Protein AF-A0A7C7KZS1-F1 (afdb_monomer_lite)

Foldseek 3Di:
DDDDDDDDDPPPPCPDVVVVVVVVVVVVVVVVVVVVVPDDPPDQDFDDLVLQAAKKAWDDWWPDQDPQARMKGAHSVQKMWGAHPNDIWIWGWDDDRQWIWTGTPPDDIAIWGFDDGSPSFKTWTAGPVVRTITIIGGDDPCPVPVVVVVVVVVVVVVVVVVVVVVVVVVVVVVVD

Structure (mmCIF, N/CA/C/O backbone):
data_AF-A0A7C7KZS1-F1
#
_entry.id   AF-A0A7C7KZS1-F1
#
loop_
_atom_site.group_PDB
_atom_site.id
_atom_site.type_symbol
_atom_site.label_atom_id
_atom_site.label_alt_id
_atom_site.label_comp_id
_atom_site.label_asym_id
_atom_site.label_entity_id
_atom_site.label_seq_id
_atom_site.pdbx_PDB_ins_code
_atom_site.Cartn_x
_atom_site.Cartn_y
_atom_site.Cartn_z
_atom_site.occupancy
_atom_site.B_iso_or_equiv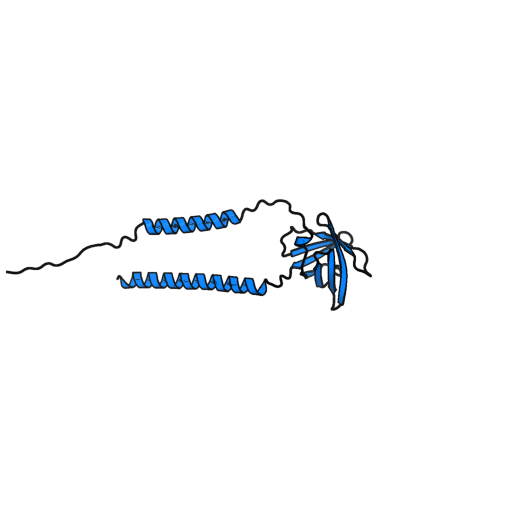
_atom_site.auth_seq_id
_atom_site.auth_comp_id
_atom_site.auth_asym_id
_atom_site.auth_atom_id
_atom_site.pdbx_PDB_model_num
ATOM 1 N N . MET A 1 1 ? 56.981 4.122 -82.047 1.00 39.06 1 MET A N 1
ATOM 2 C CA . MET A 1 1 ? 57.707 4.485 -80.812 1.00 39.06 1 MET A CA 1
ATOM 3 C C . MET A 1 1 ? 56.683 4.772 -79.728 1.00 39.06 1 MET A C 1
ATOM 5 O O . MET A 1 1 ? 55.677 5.401 -80.025 1.00 39.06 1 MET A O 1
ATOM 9 N N . ASN A 1 2 ? 56.933 4.207 -78.545 1.00 38.62 2 ASN A N 1
ATOM 10 C CA . ASN A 1 2 ? 56.192 4.321 -77.280 1.00 38.62 2 ASN A CA 1
ATOM 11 C C . ASN A 1 2 ? 55.844 5.793 -76.945 1.00 38.62 2 ASN A C 1
ATOM 13 O O . ASN A 1 2 ? 56.574 6.686 -77.353 1.00 38.62 2 ASN A O 1
ATOM 17 N N . ASP A 1 3 ? 54.744 6.119 -76.258 1.00 37.56 3 ASP A N 1
ATOM 18 C CA . ASP A 1 3 ? 54.627 5.839 -74.825 1.00 37.56 3 ASP A CA 1
ATOM 19 C C . ASP A 1 3 ? 53.198 5.869 -74.255 1.00 37.56 3 ASP A C 1
ATOM 21 O O . ASP A 1 3 ? 52.341 6.664 -74.639 1.00 37.56 3 ASP A O 1
ATOM 25 N N . LYS A 1 4 ? 52.997 5.000 -73.260 1.00 44.41 4 LYS A N 1
ATOM 26 C CA . LYS A 1 4 ? 51.837 4.904 -72.366 1.00 44.41 4 LYS A CA 1
ATOM 27 C C . LYS A 1 4 ? 51.949 5.928 -71.226 1.00 44.41 4 LYS A C 1
ATOM 29 O O . LYS A 1 4 ? 52.985 5.986 -70.575 1.00 44.41 4 LYS A O 1
ATOM 34 N N . ARG A 1 5 ? 50.840 6.582 -70.857 1.00 44.62 5 ARG A N 1
ATOM 35 C CA . ARG A 1 5 ? 50.488 6.989 -69.470 1.00 44.62 5 ARG A CA 1
ATOM 36 C C . ARG A 1 5 ? 48.956 6.933 -69.363 1.00 44.62 5 ARG A C 1
ATOM 38 O O . ARG A 1 5 ? 48.283 7.716 -70.014 1.00 44.62 5 ARG A O 1
ATOM 45 N N . VAL A 1 6 ? 48.331 5.861 -68.873 1.00 40.84 6 VAL A N 1
ATOM 46 C CA . VAL A 1 6 ? 48.157 5.416 -67.472 1.00 40.84 6 VAL A CA 1
ATOM 47 C C . VAL A 1 6 ? 47.477 6.465 -66.575 1.00 40.84 6 VAL A C 1
ATOM 49 O O . VAL A 1 6 ? 48.104 7.432 -66.165 1.00 40.84 6 VAL A O 1
ATOM 52 N N . ASN A 1 7 ? 46.190 6.192 -66.305 1.00 39.19 7 ASN A N 1
ATOM 53 C CA . ASN A 1 7 ? 45.404 6.327 -65.066 1.00 39.19 7 ASN A CA 1
ATOM 54 C C . ASN A 1 7 ? 45.695 7.472 -64.080 1.00 39.19 7 ASN A C 1
ATOM 56 O O . ASN A 1 7 ? 46.779 7.554 -63.522 1.00 39.19 7 ASN A O 1
ATOM 60 N N . ALA A 1 8 ? 44.633 8.165 -63.656 1.00 38.72 8 ALA A N 1
ATOM 61 C CA . ALA A 1 8 ? 44.014 7.904 -62.347 1.00 38.72 8 ALA A CA 1
ATOM 62 C C . ALA A 1 8 ? 42.780 8.799 -62.155 1.00 38.72 8 ALA A C 1
ATOM 64 O O . ALA A 1 8 ? 42.861 10.026 -62.126 1.00 38.72 8 ALA A O 1
ATOM 65 N N . GLY A 1 9 ? 41.614 8.168 -62.019 1.00 38.12 9 GLY A N 1
ATOM 66 C CA . GLY A 1 9 ? 40.396 8.842 -61.601 1.00 38.12 9 GLY A CA 1
ATOM 67 C C . GLY A 1 9 ? 40.507 9.277 -60.143 1.00 38.12 9 GLY A C 1
ATOM 68 O O . GLY A 1 9 ? 40.446 8.452 -59.239 1.00 38.12 9 GLY A O 1
ATOM 69 N N . CYS A 1 10 ? 40.589 10.582 -59.906 1.00 37.97 10 CYS A N 1
ATOM 70 C CA . CYS A 1 10 ? 40.342 11.169 -58.592 1.00 37.97 10 CYS A CA 1
ATOM 71 C C . CYS A 1 10 ? 38.829 11.201 -58.310 1.00 37.97 10 CYS A C 1
ATOM 73 O O . CYS A 1 10 ? 38.198 12.258 -58.346 1.00 37.97 10 CYS A O 1
ATOM 75 N N . ARG A 1 11 ? 38.218 10.049 -58.004 1.00 40.12 11 ARG A N 1
ATOM 76 C CA . ARG A 1 11 ? 36.939 10.023 -57.273 1.00 40.12 11 ARG A CA 1
ATOM 77 C C . ARG A 1 11 ? 37.261 10.222 -55.793 1.00 40.12 11 ARG A C 1
ATOM 79 O O . ARG A 1 11 ? 37.482 9.265 -55.064 1.00 40.12 11 ARG A O 1
ATOM 86 N N . ARG A 1 12 ? 37.317 11.484 -55.352 1.00 44.19 12 ARG A N 1
ATOM 87 C CA . ARG A 1 12 ? 37.307 11.801 -53.918 1.00 44.19 12 ARG A CA 1
ATOM 88 C C . ARG A 1 12 ? 36.025 11.231 -53.320 1.00 44.19 12 ARG A C 1
ATOM 90 O O . ARG A 1 12 ? 34.930 11.602 -53.746 1.00 44.19 12 ARG A O 1
ATOM 97 N N . ASN A 1 13 ? 36.180 10.358 -52.330 1.00 42.72 13 ASN A N 1
ATOM 98 C CA . ASN A 1 13 ? 35.115 9.862 -51.470 1.00 42.72 13 ASN A CA 1
ATOM 99 C C . ASN A 1 13 ? 34.547 11.025 -50.644 1.00 42.72 13 ASN A C 1
ATOM 101 O O . ASN A 1 13 ? 34.888 11.230 -49.484 1.00 42.72 13 ASN A O 1
ATOM 105 N N . GLY A 1 14 ? 33.680 11.822 -51.264 1.00 42.06 14 GLY A N 1
ATOM 106 C CA . GLY A 1 14 ? 32.809 12.740 -50.556 1.00 42.06 14 GLY A CA 1
ATOM 107 C C . GLY A 1 14 ? 31.745 11.920 -49.844 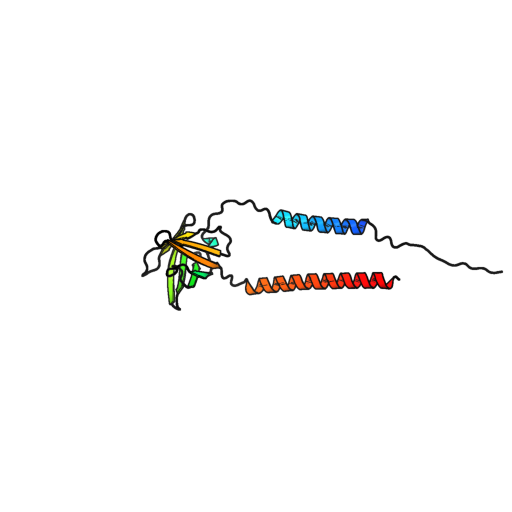1.00 42.06 14 GLY A C 1
ATOM 108 O O . GLY A 1 14 ? 30.703 11.630 -50.432 1.00 42.06 14 GLY A O 1
ATOM 109 N N . LEU A 1 15 ? 32.002 11.547 -48.588 1.00 48.53 15 LEU A N 1
ATOM 110 C CA . LEU A 1 15 ? 30.949 11.242 -47.621 1.00 48.53 15 LEU A CA 1
ATOM 111 C C . LEU A 1 15 ? 29.980 12.427 -47.655 1.00 48.53 15 LEU A C 1
ATOM 113 O O . LEU A 1 15 ? 30.250 13.507 -47.139 1.00 48.53 15 LEU A O 1
ATOM 117 N N . SER A 1 16 ? 28.911 12.261 -48.432 1.00 52.16 16 SER A N 1
ATOM 118 C CA . SER A 1 16 ? 28.040 13.351 -48.840 1.00 52.16 16 SER A CA 1
ATOM 119 C C . SER A 1 16 ? 27.462 14.008 -47.593 1.00 52.16 16 SER A C 1
ATOM 121 O O . SER A 1 16 ? 26.841 13.319 -46.786 1.00 52.16 16 SER A O 1
ATOM 123 N N . ASN A 1 17 ? 27.583 15.335 -47.469 1.00 55.25 17 ASN A N 1
ATOM 124 C CA . ASN A 1 17 ? 26.909 16.146 -46.440 1.00 55.25 17 ASN A CA 1
ATOM 125 C C . ASN A 1 17 ? 25.423 15.773 -46.256 1.00 55.25 17 ASN A C 1
ATOM 127 O O . ASN A 1 17 ? 24.849 15.965 -45.188 1.00 55.25 17 ASN A O 1
ATOM 131 N N . LYS A 1 18 ? 24.794 15.177 -47.279 1.00 55.69 18 LYS A N 1
ATOM 132 C CA . LYS A 1 18 ? 23.437 14.624 -47.212 1.00 55.69 18 LYS A CA 1
ATOM 133 C C . LYS A 1 18 ? 23.286 13.464 -46.222 1.00 55.69 18 LYS A C 1
ATOM 135 O O . LYS A 1 18 ? 22.241 13.374 -45.587 1.00 55.69 18 LYS A O 1
ATOM 140 N N . MET A 1 19 ? 24.273 12.577 -46.085 1.00 56.53 19 MET A N 1
ATOM 141 C CA . MET A 1 19 ? 24.219 11.480 -45.113 1.00 56.53 19 MET A CA 1
ATOM 142 C C . MET A 1 19 ? 24.415 11.993 -43.687 1.00 56.53 19 MET A C 1
ATOM 144 O O . MET A 1 19 ? 23.625 11.638 -42.819 1.00 56.53 19 MET A O 1
ATOM 148 N N . LEU A 1 20 ? 25.372 12.898 -43.462 1.00 61.25 20 LEU A N 1
ATOM 149 C CA . LEU A 1 20 ? 25.588 13.518 -42.150 1.00 61.25 20 LEU A CA 1
ATOM 150 C C . LEU A 1 20 ? 24.348 14.301 -41.677 1.00 61.25 20 LEU A C 1
ATOM 152 O O . LEU A 1 20 ? 23.887 14.110 -40.554 1.00 61.25 20 LEU A O 1
ATOM 156 N N . ASN A 1 21 ? 23.728 15.088 -42.564 1.00 62.16 21 ASN A N 1
ATOM 157 C CA . ASN A 1 21 ? 22.502 15.827 -42.243 1.00 62.16 21 ASN A CA 1
ATOM 158 C C . ASN A 1 21 ? 21.308 14.908 -41.938 1.00 62.16 21 ASN A C 1
ATOM 160 O O . ASN A 1 21 ? 20.487 15.239 -41.084 1.00 62.16 21 ASN A O 1
ATOM 164 N N . ARG A 1 22 ? 21.212 13.740 -42.589 1.00 68.19 22 ARG A N 1
ATOM 165 C CA . ARG A 1 22 ? 20.169 12.743 -42.287 1.00 68.19 22 ARG A CA 1
ATOM 166 C C . ARG A 1 22 ? 20.350 12.130 -40.899 1.00 68.19 22 ARG A C 1
ATOM 168 O O . ARG A 1 22 ? 19.363 11.959 -40.190 1.00 68.19 22 ARG A O 1
ATOM 175 N N . TRP A 1 23 ? 21.589 11.855 -40.495 1.00 66.56 23 TRP A N 1
ATOM 176 C CA . TRP A 1 23 ? 21.892 11.337 -39.158 1.00 66.56 23 TRP A CA 1
ATOM 177 C C . TRP A 1 23 ? 21.599 12.357 -38.055 1.00 66.56 23 TRP A C 1
ATOM 179 O O . TRP A 1 23 ? 20.986 12.005 -37.048 1.00 66.56 23 TRP A O 1
ATOM 189 N N . ILE A 1 24 ? 21.954 13.628 -38.265 1.00 73.25 24 ILE A N 1
ATOM 190 C CA . ILE A 1 24 ? 21.653 14.705 -37.310 1.00 73.25 24 ILE A CA 1
ATOM 191 C C . ILE A 1 24 ? 20.135 14.895 -37.174 1.00 73.25 24 ILE A C 1
ATOM 193 O O . ILE A 1 24 ? 19.621 14.944 -36.058 1.00 73.25 24 ILE A O 1
ATOM 197 N N . ALA A 1 25 ? 19.397 14.924 -38.290 1.00 71.56 25 ALA A N 1
ATOM 198 C CA . ALA A 1 25 ? 17.940 15.058 -38.273 1.00 71.56 25 ALA A CA 1
ATOM 199 C C . ALA A 1 25 ? 17.251 13.895 -37.535 1.00 71.56 25 ALA A C 1
ATOM 201 O O . ALA A 1 25 ? 16.320 14.117 -36.757 1.00 71.56 25 ALA A O 1
ATOM 202 N N . LEU A 1 26 ? 17.737 12.663 -37.722 1.00 74.69 26 LEU A N 1
ATOM 203 C CA . LEU A 1 26 ? 17.237 11.489 -37.008 1.00 74.69 26 LEU A CA 1
ATOM 204 C C . LEU A 1 26 ? 17.442 11.627 -35.489 1.00 74.69 26 LEU A C 1
ATOM 206 O O . LEU A 1 26 ? 16.500 11.425 -34.722 1.00 74.69 26 LEU A O 1
ATOM 210 N N . MET A 1 27 ? 18.641 12.032 -35.057 1.00 68.88 27 MET A N 1
ATOM 211 C CA . MET A 1 27 ? 18.963 12.215 -33.636 1.00 68.88 27 MET A CA 1
ATOM 212 C C . MET A 1 27 ? 18.117 13.310 -32.979 1.00 68.88 27 MET A C 1
ATOM 214 O O . MET A 1 27 ? 17.610 13.111 -31.874 1.00 68.88 27 MET A O 1
ATOM 218 N N . VAL A 1 28 ? 17.897 14.435 -33.670 1.00 72.50 28 VAL A N 1
ATOM 219 C CA . VAL A 1 28 ? 17.031 15.520 -33.178 1.00 72.50 28 VAL A CA 1
ATOM 220 C C . VAL A 1 28 ? 15.589 15.036 -33.036 1.00 72.50 28 VAL A C 1
ATOM 222 O O . VAL A 1 28 ? 14.966 15.287 -32.012 1.00 72.50 28 VAL A O 1
ATOM 225 N N . THR A 1 29 ? 15.077 14.265 -33.998 1.00 71.25 29 THR A N 1
ATOM 226 C CA . THR A 1 29 ? 13.693 13.759 -33.958 1.00 71.25 29 THR A CA 1
ATOM 227 C C . THR A 1 29 ? 13.469 12.791 -32.790 1.00 71.25 29 THR A C 1
ATOM 229 O O . THR A 1 29 ? 12.441 12.860 -32.112 1.00 71.25 29 THR A O 1
ATOM 232 N N . ILE A 1 30 ? 14.449 11.926 -32.502 1.00 69.38 30 ILE A N 1
ATOM 233 C CA . ILE A 1 30 ? 14.416 11.010 -31.350 1.00 69.38 30 ILE A CA 1
ATOM 234 C C . ILE A 1 30 ? 14.465 11.798 -30.035 1.00 69.38 30 ILE A C 1
ATOM 236 O O . ILE A 1 30 ? 13.678 11.524 -29.127 1.00 69.38 30 ILE A O 1
ATOM 240 N N . LEU A 1 31 ? 15.337 12.807 -29.940 1.00 61.16 31 LEU A N 1
ATOM 241 C CA . LEU A 1 31 ? 15.447 13.661 -28.756 1.00 61.16 31 LEU A CA 1
ATOM 242 C C . LEU A 1 31 ? 14.155 14.461 -28.513 1.00 61.16 31 LEU A C 1
ATOM 244 O O . LEU A 1 31 ? 13.670 14.528 -27.385 1.00 61.16 31 LEU A O 1
ATOM 248 N N . SER A 1 32 ? 13.546 15.004 -29.570 1.00 59.41 32 SER A N 1
ATOM 249 C CA . SER A 1 32 ? 12.262 15.709 -29.498 1.00 59.41 32 SER A CA 1
ATOM 250 C C . SER A 1 32 ? 11.110 14.783 -29.093 1.00 59.41 32 SER A C 1
ATOM 252 O O . SER A 1 32 ? 10.277 15.180 -28.278 1.00 59.41 32 SER A O 1
ATOM 254 N N . CYS A 1 33 ? 11.083 13.536 -29.579 1.00 55.59 33 CYS A N 1
ATOM 255 C CA . CYS A 1 33 ? 10.111 12.537 -29.123 1.00 55.59 33 CYS A CA 1
ATOM 256 C C . CYS A 1 33 ? 10.287 12.209 -27.634 1.00 55.59 33 CYS A C 1
ATOM 258 O O . CYS A 1 33 ? 9.302 12.166 -26.901 1.00 55.59 33 CYS A O 1
ATOM 260 N N . MET A 1 34 ? 11.525 12.045 -27.159 1.00 55.38 34 MET A N 1
ATOM 261 C CA . MET A 1 34 ? 11.809 11.799 -25.738 1.00 55.38 34 MET A CA 1
ATOM 262 C C . MET A 1 34 ? 11.369 12.973 -24.845 1.00 55.38 34 MET A C 1
ATOM 264 O O . MET A 1 34 ? 10.826 12.753 -23.762 1.00 55.38 34 MET A O 1
ATOM 268 N N . LEU A 1 35 ? 11.551 14.217 -25.303 1.00 51.91 35 LEU A N 1
ATOM 269 C CA . LEU A 1 35 ? 11.168 15.420 -24.554 1.00 51.91 35 LEU A CA 1
ATOM 270 C C . LEU A 1 35 ? 9.646 15.633 -24.509 1.00 51.91 35 LEU A C 1
ATOM 272 O O . LEU A 1 35 ? 9.110 15.992 -23.459 1.00 51.91 35 LEU A O 1
ATOM 276 N N . LEU A 1 36 ? 8.929 15.353 -25.603 1.00 50.44 36 LEU A N 1
ATOM 277 C CA . LEU A 1 36 ? 7.463 15.458 -25.654 1.00 50.44 36 LEU A CA 1
ATOM 278 C C . LEU A 1 36 ? 6.759 14.390 -24.805 1.00 50.44 36 LEU A C 1
ATOM 280 O O . LEU A 1 36 ? 5.688 14.654 -24.259 1.00 50.44 36 LEU A O 1
ATOM 284 N N . TYR A 1 37 ? 7.378 13.222 -24.613 1.00 48.12 37 TYR A N 1
ATOM 285 C CA . TYR A 1 37 ? 6.859 12.195 -23.704 1.00 48.12 37 TYR A CA 1
ATOM 286 C C . TYR A 1 37 ? 6.984 12.558 -22.216 1.00 48.12 37 TYR A C 1
ATOM 288 O O . TYR A 1 37 ? 6.343 11.915 -21.382 1.00 48.12 37 TYR A O 1
ATOM 296 N N . SER A 1 38 ? 7.758 13.590 -21.858 1.00 42.53 38 SER A N 1
ATOM 297 C CA . SER A 1 38 ? 8.034 13.916 -20.455 1.00 42.53 38 SER A CA 1
ATOM 298 C C . SER A 1 38 ? 7.222 15.086 -19.883 1.00 42.53 38 SER A C 1
ATOM 300 O O . SER A 1 38 ? 7.405 15.428 -18.714 1.00 42.53 38 SER A O 1
ATOM 302 N N . CYS A 1 39 ? 6.295 15.681 -20.642 1.00 42.81 39 CYS A N 1
ATOM 303 C CA . CYS A 1 39 ? 5.467 16.798 -20.168 1.00 42.81 39 CYS A CA 1
ATOM 304 C C . CYS A 1 39 ? 3.987 16.400 -20.024 1.00 42.81 39 CYS A C 1
ATOM 306 O O . CYS A 1 39 ? 3.086 16.930 -20.674 1.00 42.81 39 CYS A O 1
ATOM 308 N N . GLY A 1 40 ? 3.722 15.426 -19.152 1.00 43.66 40 GLY A N 1
ATOM 309 C CA . GLY A 1 40 ? 2.366 15.089 -18.729 1.00 43.66 40 GLY A CA 1
ATOM 310 C C . GLY A 1 40 ? 1.842 16.121 -17.731 1.00 43.66 40 GLY A C 1
ATOM 311 O O . GLY A 1 40 ? 2.312 16.182 -16.596 1.00 43.66 40 GLY A O 1
ATOM 312 N N . LYS A 1 41 ? 0.855 16.922 -18.152 1.00 45.28 41 LYS A N 1
ATOM 313 C CA . LYS A 1 41 ? 0.091 17.871 -17.324 1.00 45.28 41 LYS A CA 1
ATOM 314 C C . LYS A 1 41 ? -0.191 17.298 -15.926 1.00 45.28 41 LYS A C 1
ATOM 316 O O . LYS A 1 41 ? -0.869 16.281 -15.781 1.00 45.28 41 LYS A O 1
ATOM 321 N N . HIS A 1 42 ? 0.298 17.980 -14.889 1.00 46.44 42 HIS A N 1
ATOM 322 C CA . HIS A 1 42 ? 0.039 17.660 -13.484 1.00 46.44 42 HIS A CA 1
ATOM 323 C C . HIS A 1 42 ? -1.420 17.961 -13.105 1.00 46.44 42 HIS A C 1
ATOM 325 O O . HIS A 1 42 ? -1.735 18.936 -12.426 1.00 46.44 42 HIS A O 1
ATOM 331 N N . GLN A 1 43 ? -2.331 17.092 -13.526 1.00 47.84 43 GLN A N 1
ATOM 332 C CA . GLN A 1 43 ? -3.685 17.051 -12.994 1.00 47.84 43 GLN A CA 1
ATOM 333 C C . GLN A 1 43 ? -3.621 16.481 -11.568 1.00 47.84 43 GLN A C 1
ATOM 335 O O . GLN A 1 43 ? -2.955 15.469 -11.329 1.00 47.84 43 GLN A O 1
ATOM 340 N N . ARG A 1 44 ? -4.277 17.137 -10.599 1.00 59.78 44 ARG A N 1
ATOM 341 C CA . ARG A 1 44 ? -4.430 16.628 -9.222 1.00 59.78 44 ARG A CA 1
ATOM 342 C C . ARG A 1 44 ? -5.247 15.333 -9.262 1.00 59.78 44 ARG A C 1
ATOM 344 O O . ARG A 1 44 ? -6.467 15.348 -9.154 1.00 59.78 44 ARG A O 1
ATOM 351 N N . ARG A 1 45 ? -4.572 14.208 -9.487 1.00 74.94 45 ARG A N 1
ATOM 352 C CA . ARG A 1 45 ? -5.174 12.878 -9.487 1.00 74.94 45 ARG A CA 1
ATOM 353 C C . ARG A 1 45 ? -5.290 12.398 -8.042 1.00 74.94 45 ARG A C 1
ATOM 355 O O . ARG A 1 45 ? -4.288 12.336 -7.335 1.00 74.94 45 ARG A O 1
ATOM 362 N N . TYR A 1 46 ? -6.507 12.067 -7.625 1.00 81.12 46 TYR A N 1
ATOM 363 C CA . TYR A 1 46 ? -6.771 11.374 -6.364 1.00 81.12 46 TYR A CA 1
ATOM 364 C C . TYR A 1 46 ? -6.502 9.875 -6.506 1.00 81.12 46 TYR A C 1
ATOM 366 O O . TYR A 1 46 ? -6.569 9.331 -7.616 1.00 81.12 46 TYR A O 1
ATOM 374 N N . TRP A 1 47 ? -6.205 9.219 -5.387 1.00 86.69 47 TRP A N 1
ATOM 375 C CA . TRP A 1 47 ? -6.084 7.768 -5.332 1.00 86.69 47 TRP A CA 1
ATOM 376 C C . TRP A 1 47 ? -7.422 7.109 -5.649 1.00 86.69 47 TRP A C 1
ATOM 378 O O . TRP A 1 47 ? -8.478 7.549 -5.196 1.00 86.69 47 TRP A O 1
ATOM 388 N N . ARG A 1 48 ? -7.363 6.042 -6.442 1.00 87.06 48 ARG A N 1
ATOM 389 C CA . ARG A 1 48 ? -8.496 5.157 -6.720 1.00 87.06 48 ARG A CA 1
ATOM 390 C C . ARG A 1 48 ? -8.213 3.780 -6.135 1.00 87.06 48 ARG A C 1
ATOM 392 O O . ARG A 1 48 ? -7.052 3.413 -5.978 1.00 87.06 48 ARG A O 1
ATOM 399 N N . THR A 1 49 ? -9.255 2.983 -5.913 1.00 87.12 49 THR A N 1
ATOM 400 C CA . THR A 1 49 ? -9.138 1.602 -5.411 1.00 87.12 49 THR A CA 1
ATOM 401 C C . THR A 1 49 ? -8.124 0.788 -6.217 1.00 87.12 49 THR A C 1
ATOM 403 O O . THR A 1 49 ? -7.201 0.221 -5.647 1.00 87.12 49 THR A O 1
ATOM 406 N N . ARG A 1 50 ? -8.187 0.861 -7.553 1.00 87.12 50 ARG A N 1
ATOM 407 C CA . ARG A 1 50 ? -7.233 0.200 -8.467 1.00 87.12 50 ARG A CA 1
ATOM 408 C C . ARG A 1 50 ? -5.761 0.590 -8.272 1.00 87.12 50 ARG A C 1
ATOM 410 O O . ARG A 1 50 ? -4.873 -0.160 -8.658 1.00 87.12 50 ARG A O 1
ATOM 417 N N . ASP A 1 51 ? -5.497 1.785 -7.741 1.00 87.50 51 ASP A N 1
ATOM 418 C CA . ASP A 1 51 ? -4.133 2.267 -7.512 1.00 87.50 51 ASP A CA 1
ATOM 419 C C . ASP A 1 51 ? -3.543 1.642 -6.228 1.00 87.50 51 ASP A C 1
ATOM 421 O O . ASP A 1 51 ? -2.324 1.503 -6.130 1.00 87.50 51 ASP A O 1
ATOM 425 N N . LEU A 1 52 ? -4.402 1.232 -5.283 1.00 88.94 52 LEU A N 1
ATOM 426 C CA . LEU A 1 52 ? -4.056 0.523 -4.042 1.00 88.94 52 LEU A CA 1
ATOM 427 C C . LEU A 1 52 ? -3.972 -0.993 -4.211 1.00 88.94 52 LEU A C 1
ATOM 429 O O . LEU A 1 52 ? -3.231 -1.630 -3.474 1.00 88.94 52 LEU A O 1
ATOM 433 N N . VAL A 1 53 ? -4.706 -1.575 -5.156 1.00 90.19 53 VAL A N 1
ATOM 434 C CA . VAL A 1 53 ? -4.760 -3.032 -5.348 1.00 90.19 53 VAL A CA 1
ATOM 435 C C . VAL A 1 53 ? -3.361 -3.629 -5.525 1.00 90.19 53 VAL A C 1
ATOM 437 O O . VAL A 1 53 ? -2.545 -3.154 -6.323 1.00 90.19 53 VAL A O 1
ATOM 440 N N . GLY A 1 54 ? -3.086 -4.710 -4.802 1.00 90.44 54 GLY A N 1
ATOM 441 C CA . GLY A 1 54 ? -1.822 -5.438 -4.832 1.00 90.44 54 GLY A CA 1
ATOM 442 C C . GLY A 1 54 ? -1.095 -5.450 -3.492 1.00 90.44 54 GLY A C 1
ATOM 443 O O . GLY A 1 54 ? -1.644 -5.095 -2.452 1.00 90.44 54 GLY A O 1
ATOM 444 N N . VAL A 1 55 ? 0.158 -5.904 -3.532 1.00 91.12 55 VAL A N 1
ATOM 445 C CA . VAL A 1 55 ? 0.968 -6.162 -2.338 1.00 91.12 55 VAL A CA 1
ATOM 446 C C . VAL A 1 55 ? 1.862 -4.967 -2.023 1.00 91.12 55 VAL A C 1
ATOM 448 O O . VAL A 1 55 ? 2.534 -4.439 -2.910 1.00 91.12 55 VAL A O 1
ATOM 451 N N . TRP A 1 56 ? 1.925 -4.588 -0.753 1.00 91.94 56 TRP A N 1
ATOM 452 C CA . TRP A 1 56 ? 2.711 -3.477 -0.232 1.00 91.94 56 TRP A CA 1
ATOM 453 C C . TRP A 1 56 ? 3.547 -3.936 0.953 1.00 91.94 56 TRP A C 1
ATOM 455 O O . TRP A 1 56 ? 3.057 -4.644 1.828 1.00 91.94 56 TRP A O 1
ATOM 465 N N . LYS A 1 57 ? 4.811 -3.522 0.996 1.00 91.12 57 LYS A N 1
ATOM 466 C CA . LYS A 1 57 ? 5.739 -3.826 2.087 1.00 91.12 57 LYS A CA 1
ATOM 467 C C . LYS A 1 57 ? 6.106 -2.558 2.825 1.00 91.12 57 LYS A C 1
ATOM 469 O O . LYS A 1 57 ? 6.438 -1.562 2.186 1.00 91.12 57 LYS A O 1
ATOM 474 N N . LEU A 1 58 ? 6.080 -2.614 4.148 1.00 89.94 58 LEU A N 1
ATOM 475 C CA . LEU A 1 58 ? 6.541 -1.529 4.996 1.00 89.94 58 LEU A CA 1
ATOM 476 C C . LEU A 1 58 ? 8.044 -1.316 4.781 1.00 89.94 58 LEU A C 1
ATOM 478 O O . LEU A 1 58 ? 8.831 -2.260 4.866 1.00 89.94 58 LEU A O 1
ATOM 482 N N . THR A 1 59 ? 8.435 -0.078 4.504 1.00 87.06 59 THR A N 1
ATOM 483 C CA . THR A 1 59 ? 9.847 0.320 4.391 1.00 87.06 59 THR A CA 1
ATOM 484 C C . THR A 1 59 ? 10.274 1.234 5.522 1.00 87.06 59 THR A C 1
ATOM 486 O O . THR A 1 59 ? 11.425 1.189 5.936 1.00 87.06 59 THR A O 1
ATOM 489 N N . GLU A 1 60 ? 9.355 2.052 6.026 1.00 83.56 60 GLU A N 1
ATOM 490 C CA . GLU A 1 60 ? 9.637 3.008 7.088 1.00 83.56 60 GLU A CA 1
ATOM 491 C C . GLU A 1 60 ? 8.479 2.999 8.080 1.00 83.56 60 GLU A C 1
ATOM 493 O O . GLU A 1 60 ? 7.317 3.199 7.704 1.00 83.56 60 GLU A O 1
ATOM 498 N N . ARG A 1 61 ? 8.810 2.714 9.340 1.00 78.06 61 ARG A N 1
ATOM 499 C CA . ARG A 1 61 ? 7.872 2.666 10.458 1.00 78.06 61 ARG A CA 1
ATOM 500 C C . ARG A 1 61 ? 8.061 3.934 11.288 1.00 78.06 61 ARG A C 1
ATOM 502 O O . ARG A 1 61 ? 9.183 4.239 11.679 1.00 78.06 61 ARG A O 1
ATOM 509 N N . GLY A 1 62 ? 6.972 4.650 11.560 1.00 69.25 62 GLY A N 1
ATOM 510 C CA . GLY A 1 62 ? 6.960 5.700 12.576 1.00 69.25 62 GLY A CA 1
ATOM 511 C C . GLY A 1 62 ? 7.114 5.136 13.995 1.00 69.25 62 GLY A C 1
ATOM 512 O O . GLY A 1 62 ? 7.417 3.964 14.197 1.00 69.25 62 GLY A O 1
ATOM 513 N N . SER A 1 63 ? 6.854 5.960 15.007 1.00 63.75 63 SER A N 1
ATOM 514 C CA . SER A 1 63 ? 7.037 5.602 16.425 1.00 63.75 63 SER A CA 1
ATOM 515 C C . SER A 1 63 ? 6.063 4.546 16.977 1.00 63.75 63 SER A C 1
ATOM 517 O O . SER A 1 63 ? 6.221 4.117 18.115 1.00 63.75 63 SER A O 1
ATOM 519 N N . LEU A 1 64 ? 5.056 4.128 16.201 1.00 65.50 64 LEU A N 1
ATOM 520 C CA . LEU A 1 64 ? 3.955 3.263 16.641 1.00 65.50 64 LEU A CA 1
ATOM 521 C C . LEU A 1 64 ? 3.779 2.052 15.719 1.00 65.50 64 LEU A C 1
ATOM 523 O O . LEU A 1 64 ? 4.229 2.049 14.569 1.00 65.50 64 LEU A O 1
ATOM 527 N N . THR A 1 65 ? 3.106 1.019 16.233 1.00 64.62 65 THR A N 1
ATOM 528 C CA . THR A 1 65 ? 2.788 -0.209 15.497 1.00 64.62 65 THR A CA 1
ATOM 529 C C . THR A 1 65 ? 2.020 0.124 14.212 1.00 64.62 65 THR A C 1
ATOM 531 O O . THR A 1 65 ? 0.994 0.809 14.263 1.00 64.62 65 THR A O 1
ATOM 534 N N . PRO A 1 66 ? 2.517 -0.310 13.043 1.00 63.81 66 PRO A N 1
ATOM 535 C CA . PRO A 1 66 ? 1.936 0.051 11.767 1.00 63.81 66 PRO A CA 1
ATOM 536 C C . PRO A 1 66 ? 0.595 -0.672 11.564 1.00 63.81 66 PRO A C 1
ATOM 538 O O . PRO A 1 66 ? 0.485 -1.874 11.796 1.00 63.81 66 PRO A O 1
ATOM 541 N N . PRO A 1 67 ? -0.421 0.030 11.050 1.00 67.31 67 PRO A N 1
ATOM 542 C CA . PRO A 1 67 ? -1.787 -0.485 10.904 1.00 67.31 67 PRO A CA 1
ATOM 543 C C . PRO A 1 67 ? -1.897 -1.666 9.935 1.00 67.31 67 PRO A C 1
ATOM 545 O O . PRO A 1 67 ? -2.745 -2.541 10.074 1.00 67.31 67 PRO A O 1
ATOM 548 N N . LEU A 1 68 ? -1.025 -1.671 8.928 1.00 74.31 68 LEU A N 1
ATOM 549 C CA . LEU A 1 68 ? -0.986 -2.641 7.845 1.00 74.31 68 LEU A CA 1
ATOM 550 C C . LEU A 1 68 ? 0.147 -3.651 8.053 1.00 74.31 68 LEU A C 1
ATOM 552 O O . LEU A 1 68 ? 0.551 -4.325 7.106 1.00 74.31 68 LEU A O 1
ATOM 556 N N . GLY A 1 69 ? 0.650 -3.768 9.287 1.00 82.56 69 GLY A N 1
ATOM 557 C CA . GLY A 1 69 ? 1.729 -4.682 9.632 1.00 82.56 69 GLY A CA 1
ATOM 558 C C . GLY A 1 69 ? 3.008 -4.412 8.839 1.00 82.56 69 GLY A C 1
ATOM 559 O O . GLY A 1 69 ? 3.279 -3.296 8.389 1.00 82.56 69 GLY A O 1
ATOM 560 N N . ASN A 1 70 ? 3.810 -5.459 8.664 1.00 88.25 70 ASN A N 1
ATOM 561 C CA . ASN A 1 70 ? 5.049 -5.410 7.883 1.00 88.25 70 ASN A CA 1
ATOM 562 C C . ASN A 1 70 ? 4.775 -5.523 6.376 1.00 88.25 70 ASN A C 1
ATOM 564 O O . ASN A 1 70 ? 5.572 -5.070 5.551 1.00 88.25 70 ASN A O 1
ATOM 568 N N . GLN A 1 71 ? 3.651 -6.133 6.011 1.00 90.88 71 GLN A N 1
ATOM 569 C CA . GLN A 1 71 ? 3.209 -6.288 4.636 1.00 90.88 71 GLN A CA 1
ATOM 570 C C . GLN A 1 71 ? 1.685 -6.345 4.597 1.00 90.88 71 GLN A C 1
ATOM 572 O O . GLN A 1 71 ? 1.067 -6.980 5.447 1.00 90.88 71 GLN A O 1
ATOM 577 N N . CYS A 1 72 ? 1.084 -5.760 3.568 1.00 90.56 72 CYS A N 1
ATOM 578 C CA . CYS A 1 72 ? -0.338 -5.905 3.308 1.00 90.56 72 CYS A CA 1
ATOM 579 C C . CYS A 1 72 ? -0.643 -6.179 1.836 1.00 90.56 72 CYS A C 1
ATOM 581 O O . CYS A 1 72 ? 0.163 -5.910 0.946 1.00 90.56 72 CYS A O 1
ATOM 583 N N . GLU A 1 73 ? -1.814 -6.744 1.581 1.00 93.44 73 GLU A N 1
ATOM 584 C CA . GLU A 1 73 ? -2.344 -7.013 0.250 1.00 93.44 73 GLU A CA 1
ATOM 585 C C . GLU A 1 73 ? -3.768 -6.465 0.173 1.00 93.44 73 GLU A C 1
ATOM 587 O O . GLU A 1 73 ? -4.623 -6.869 0.960 1.00 93.44 73 GLU A O 1
ATOM 592 N N . PHE A 1 74 ? -4.005 -5.538 -0.755 1.00 92.69 74 PHE A N 1
ATOM 593 C CA . PHE A 1 74 ? -5.331 -4.988 -1.040 1.00 92.69 74 PHE A CA 1
ATOM 594 C C . PHE A 1 74 ? -5.948 -5.718 -2.236 1.00 92.69 74 PHE A C 1
ATOM 596 O O . PHE A 1 74 ? -5.351 -5.744 -3.319 1.00 92.69 74 PHE A O 1
ATOM 603 N N . GLY A 1 75 ? -7.129 -6.296 -2.036 1.00 91.38 75 GLY A N 1
ATOM 604 C CA . GLY A 1 75 ? -7.935 -6.934 -3.075 1.00 91.38 75 GLY A CA 1
ATOM 605 C C . GLY A 1 75 ? -8.837 -5.942 -3.810 1.00 91.38 75 GLY A C 1
ATOM 606 O O . GLY A 1 75 ? -9.193 -4.892 -3.282 1.00 91.38 75 GLY A O 1
ATOM 607 N N . GLU A 1 76 ? -9.225 -6.267 -5.044 1.00 90.81 76 GLU A N 1
ATOM 608 C CA . GLU A 1 76 ? -10.169 -5.444 -5.826 1.00 90.81 76 GLU A CA 1
ATOM 609 C C . GLU A 1 76 ? -11.583 -5.418 -5.230 1.00 90.81 76 GLU A C 1
ATOM 611 O O . GLU A 1 76 ? -12.347 -4.487 -5.476 1.00 90.81 76 GLU A O 1
ATOM 616 N N . ASP A 1 77 ? -11.899 -6.417 -4.414 1.00 91.94 77 ASP A N 1
ATOM 617 C CA . ASP A 1 77 ? -13.159 -6.615 -3.703 1.00 91.94 77 ASP A CA 1
ATOM 618 C C . ASP A 1 77 ? -13.294 -5.763 -2.428 1.00 91.94 77 ASP A C 1
ATOM 620 O O . ASP A 1 77 ? -14.308 -5.846 -1.737 1.00 91.94 77 ASP A O 1
ATOM 624 N N . GLY A 1 78 ? -12.293 -4.941 -2.097 1.00 91.75 78 GLY A N 1
ATOM 625 C CA . GLY A 1 78 ? -12.285 -4.156 -0.861 1.00 91.75 78 GLY A CA 1
ATOM 626 C C . GLY A 1 78 ? -11.788 -4.935 0.359 1.00 91.75 78 GLY A C 1
ATOM 627 O O . GLY A 1 78 ? -11.906 -4.451 1.487 1.00 91.75 78 GLY A O 1
ATOM 628 N N . THR A 1 79 ? -11.210 -6.124 0.171 1.00 94.12 79 THR A N 1
ATOM 629 C CA . THR A 1 79 ? -10.563 -6.872 1.256 1.00 94.12 79 THR A CA 1
ATOM 630 C C . THR A 1 79 ? -9.108 -6.454 1.436 1.00 94.12 79 THR A C 1
ATOM 632 O O . THR A 1 79 ? -8.424 -6.034 0.500 1.00 94.12 79 THR A O 1
ATOM 635 N N . VAL A 1 80 ? -8.611 -6.555 2.666 1.00 93.69 80 VAL A N 1
ATOM 636 C CA . VAL A 1 80 ? -7.202 -6.328 2.989 1.00 93.69 80 VAL A CA 1
ATOM 637 C C . VAL A 1 80 ? -6.668 -7.483 3.822 1.00 93.69 80 VAL A C 1
ATOM 639 O O . VAL A 1 80 ? -7.286 -7.912 4.796 1.00 93.69 80 VAL A O 1
ATOM 642 N N . ARG A 1 81 ? -5.496 -7.991 3.450 1.00 92.62 81 ARG A N 1
ATOM 643 C CA . ARG A 1 81 ? -4.733 -8.946 4.255 1.00 92.62 81 ARG A CA 1
ATOM 644 C C . ARG A 1 81 ? -3.526 -8.239 4.829 1.00 92.62 81 ARG A C 1
ATOM 646 O O . ARG A 1 81 ? -2.783 -7.603 4.093 1.00 92.62 81 ARG A O 1
ATOM 653 N N . VAL A 1 82 ? -3.331 -8.356 6.130 1.00 91.12 82 VAL A N 1
ATOM 654 C CA . VAL A 1 82 ? -2.240 -7.738 6.878 1.00 91.12 82 VAL A CA 1
ATOM 655 C C . VAL A 1 82 ? -1.374 -8.837 7.469 1.00 91.12 82 VAL A C 1
ATOM 657 O O . VAL A 1 82 ? -1.874 -9.717 8.165 1.00 91.12 82 VAL A O 1
ATOM 660 N N . VAL A 1 83 ? -0.077 -8.773 7.198 1.00 89.12 83 VAL A N 1
ATOM 661 C CA . VAL A 1 83 ? 0.939 -9.685 7.714 1.00 89.12 83 VAL A CA 1
ATOM 662 C C . VAL A 1 83 ? 1.788 -8.933 8.733 1.00 89.12 83 VAL A C 1
ATOM 664 O O . VAL A 1 83 ? 2.492 -7.977 8.399 1.00 89.12 83 VAL A O 1
ATOM 667 N N . GLU A 1 84 ? 1.732 -9.371 9.982 1.00 85.62 84 GLU A N 1
ATOM 668 C CA . GLU A 1 84 ? 2.495 -8.810 11.097 1.00 85.62 84 GLU A CA 1
ATOM 669 C C . GLU A 1 84 ? 3.079 -9.963 11.913 1.00 85.62 84 GLU A C 1
ATOM 671 O O . GLU A 1 84 ? 2.348 -10.858 12.326 1.00 85.62 84 GLU A O 1
ATOM 676 N N . ASP A 1 85 ? 4.403 -9.976 12.083 1.00 82.06 85 ASP A N 1
ATOM 677 C CA . ASP A 1 85 ? 5.131 -10.942 12.920 1.00 82.06 85 ASP A CA 1
ATOM 678 C C . ASP A 1 85 ? 4.742 -12.418 12.683 1.00 82.06 85 ASP A C 1
ATOM 680 O O . ASP A 1 85 ? 4.560 -13.208 13.606 1.00 82.06 85 ASP A O 1
ATOM 684 N N . GLY A 1 86 ? 4.574 -12.788 11.408 1.00 81.38 86 GLY A N 1
ATOM 685 C CA . GLY A 1 86 ? 4.211 -14.147 10.985 1.00 81.38 86 GLY A CA 1
ATOM 686 C C . GLY A 1 86 ? 2.722 -14.489 11.110 1.00 81.38 86 GLY A C 1
ATOM 687 O O . GLY A 1 86 ? 2.311 -15.574 10.704 1.00 81.38 86 GLY A O 1
ATOM 688 N N . ARG A 1 87 ? 1.893 -13.571 11.615 1.00 86.12 87 ARG A N 1
ATOM 689 C CA . ARG A 1 87 ? 0.436 -13.717 11.680 1.00 86.12 87 ARG A CA 1
ATOM 690 C C . ARG A 1 87 ? -0.226 -12.993 10.518 1.00 86.12 87 ARG A C 1
ATOM 692 O O . ARG A 1 87 ? 0.176 -11.892 10.144 1.00 86.12 87 ARG A O 1
ATOM 699 N N . VAL A 1 88 ? -1.276 -13.605 9.978 1.00 89.50 88 VAL A N 1
ATOM 700 C CA . VAL A 1 88 ? -2.101 -13.020 8.919 1.00 89.50 88 VAL A CA 1
ATOM 701 C C . VAL A 1 88 ? -3.454 -12.645 9.504 1.00 89.50 88 VAL A C 1
ATOM 703 O O . VAL A 1 88 ? -4.149 -13.489 10.067 1.00 89.50 88 VAL A O 1
ATOM 706 N N . ARG A 1 89 ? -3.832 -11.377 9.361 1.00 89.69 89 ARG A N 1
ATOM 707 C CA . ARG A 1 89 ? -5.164 -10.863 9.689 1.00 89.69 89 ARG A CA 1
ATOM 708 C C . ARG A 1 89 ? -5.860 -10.444 8.405 1.00 89.69 89 ARG A C 1
ATOM 710 O O . ARG A 1 89 ? -5.251 -9.792 7.561 1.00 89.69 89 ARG A O 1
ATOM 717 N N . ALA A 1 90 ? -7.125 -10.809 8.260 1.00 91.31 90 ALA A N 1
ATOM 718 C CA . ALA A 1 90 ? -7.965 -10.355 7.160 1.00 91.31 90 ALA A CA 1
ATOM 719 C C . ALA A 1 90 ? -8.924 -9.278 7.666 1.00 91.31 90 ALA A C 1
ATOM 721 O O . ALA A 1 90 ? -9.407 -9.368 8.790 1.00 91.31 90 ALA A O 1
ATOM 722 N N . GLY A 1 91 ? -9.199 -8.279 6.842 1.00 91.88 91 GLY A N 1
ATOM 723 C CA . GLY A 1 91 ? -10.155 -7.218 7.118 1.00 91.88 91 GLY A CA 1
ATOM 724 C C . GLY A 1 91 ? -10.704 -6.635 5.825 1.00 91.88 91 GLY A C 1
ATOM 725 O O . GLY A 1 91 ? -10.483 -7.170 4.735 1.00 91.88 91 GLY A O 1
ATOM 726 N N . THR A 1 92 ? -11.388 -5.510 5.943 1.00 93.88 92 THR A N 1
ATOM 727 C CA . THR A 1 92 ? -11.891 -4.733 4.810 1.00 93.88 92 THR A CA 1
ATOM 728 C C . THR A 1 92 ? -11.300 -3.336 4.828 1.00 93.88 92 THR A C 1
ATOM 730 O O . THR A 1 92 ? -10.905 -2.817 5.877 1.00 93.88 92 THR A O 1
ATOM 733 N N . TYR A 1 93 ? -11.237 -2.716 3.657 1.00 93.56 93 TYR A N 1
ATOM 734 C CA . TYR A 1 93 ? -10.806 -1.339 3.518 1.00 93.56 93 TYR A CA 1
ATOM 735 C C . TYR A 1 93 ? -11.779 -0.542 2.660 1.00 93.56 93 TYR A C 1
ATOM 737 O O . TYR A 1 93 ? -12.418 -1.066 1.747 1.00 93.56 93 TYR A O 1
ATOM 745 N N . ARG A 1 94 ? -11.851 0.758 2.928 1.00 93.00 94 ARG A N 1
ATOM 746 C CA . ARG A 1 94 ? -12.590 1.716 2.111 1.00 93.00 94 ARG A CA 1
ATOM 747 C C . ARG A 1 94 ? -11.688 2.896 1.795 1.00 93.00 94 ARG A C 1
ATOM 749 O O . ARG A 1 94 ? -10.962 3.378 2.656 1.00 93.00 94 ARG A O 1
ATOM 756 N N . LEU A 1 95 ? -11.716 3.338 0.542 1.00 91.25 95 LEU A N 1
ATOM 757 C CA . LEU A 1 95 ? -10.952 4.491 0.083 1.00 91.25 95 LEU A CA 1
ATOM 758 C C . LEU A 1 95 ? -11.900 5.603 -0.347 1.00 91.25 95 LEU A C 1
ATOM 760 O O . LEU A 1 95 ? -12.635 5.448 -1.322 1.00 91.25 95 LEU A O 1
ATOM 764 N N . GLU A 1 96 ? -11.808 6.751 0.308 1.00 89.38 96 GLU A N 1
ATOM 765 C CA . GLU A 1 96 ? -12.598 7.925 -0.033 1.00 89.38 96 GLU A CA 1
ATOM 766 C C . GLU A 1 96 ? -11.725 9.181 0.014 1.00 89.38 96 GLU A C 1
ATOM 768 O O . GLU A 1 96 ? -11.161 9.526 1.040 1.00 89.38 96 GLU A O 1
ATOM 773 N N . ARG A 1 97 ? -11.556 9.873 -1.122 1.00 86.12 97 ARG A N 1
ATOM 774 C CA . ARG A 1 97 ? -10.819 11.157 -1.207 1.00 86.12 97 ARG A CA 1
ATOM 775 C C . ARG A 1 97 ? -9.409 11.148 -0.573 1.00 86.12 97 ARG A C 1
ATOM 777 O O . ARG A 1 97 ? -8.992 12.141 0.016 1.00 86.12 97 ARG A O 1
ATOM 784 N N . ASN A 1 98 ? -8.642 10.073 -0.781 1.00 88.56 98 ASN A N 1
ATOM 785 C CA . ASN A 1 98 ? -7.324 9.813 -0.168 1.00 88.56 98 ASN A CA 1
ATOM 786 C C . ASN A 1 98 ? -7.365 9.486 1.333 1.00 88.56 98 ASN A C 1
ATOM 788 O O . ASN A 1 98 ? -6.321 9.488 1.977 1.00 88.56 98 ASN A O 1
ATOM 792 N N . GLU A 1 99 ? -8.526 9.195 1.896 1.00 89.69 99 GLU A N 1
ATOM 793 C CA . GLU A 1 99 ? -8.657 8.624 3.230 1.00 89.69 99 GLU A CA 1
ATOM 794 C C . GLU A 1 99 ? -8.933 7.131 3.094 1.00 89.69 99 GLU A C 1
ATOM 796 O O . GLU A 1 99 ? -9.827 6.704 2.365 1.00 89.69 99 GLU A O 1
ATOM 801 N N . LEU A 1 100 ? -8.087 6.345 3.742 1.00 90.62 100 LEU A N 1
ATOM 802 C CA . LEU A 1 100 ? -8.142 4.903 3.817 1.00 90.62 100 LEU A CA 1
ATOM 803 C C . LEU A 1 100 ? -8.689 4.531 5.192 1.00 90.62 100 LEU A C 1
ATOM 805 O O . LEU A 1 100 ? -8.016 4.701 6.209 1.00 90.62 100 LEU A O 1
ATOM 809 N N . GLU A 1 101 ? -9.907 4.023 5.209 1.00 91.56 101 GLU A N 1
ATOM 810 C CA . GLU A 1 101 ? -10.514 3.413 6.380 1.00 91.56 101 GLU A CA 1
ATOM 811 C C . GLU A 1 101 ? -10.185 1.918 6.384 1.00 91.56 101 GLU A C 1
ATOM 813 O O . GLU A 1 101 ? -10.330 1.238 5.365 1.00 91.56 101 GLU A O 1
ATOM 818 N N . LEU A 1 102 ? -9.716 1.413 7.522 1.00 90.12 102 LEU A N 1
ATOM 819 C CA . LEU A 1 102 ? -9.344 0.019 7.733 1.00 90.12 102 LEU A CA 1
ATOM 820 C C . LEU A 1 102 ? -10.186 -0.568 8.859 1.00 90.12 102 LEU A C 1
ATOM 822 O O . LEU A 1 102 ? -10.181 -0.060 9.984 1.00 90.12 102 LEU A O 1
ATOM 826 N N . VAL A 1 103 ? -10.851 -1.679 8.556 1.00 90.38 103 VAL A N 1
ATOM 827 C CA . VAL A 1 103 ? -11.665 -2.437 9.503 1.00 90.38 103 VAL A CA 1
ATOM 828 C C . VAL A 1 103 ? -11.099 -3.849 9.578 1.00 90.38 103 VAL A C 1
ATOM 830 O O . VAL A 1 103 ? -11.263 -4.652 8.662 1.00 90.38 103 VAL A O 1
ATOM 833 N N . ILE A 1 104 ? -10.390 -4.146 10.665 1.00 87.00 104 ILE A N 1
ATOM 834 C CA . ILE A 1 104 ? -9.792 -5.461 10.919 1.00 87.00 104 ILE A CA 1
ATOM 835 C C . ILE A 1 104 ? -10.473 -6.045 12.164 1.00 87.00 104 ILE A C 1
ATOM 837 O O . ILE A 1 104 ? -10.465 -5.387 13.207 1.00 87.00 104 ILE A O 1
ATOM 841 N N . PRO A 1 105 ? -11.053 -7.259 12.100 1.00 82.50 105 PRO A N 1
ATOM 842 C CA . PRO A 1 105 ? -11.660 -7.911 13.254 1.00 82.50 105 PRO A CA 1
ATOM 843 C C . PRO A 1 105 ? -10.688 -7.993 14.436 1.00 82.50 105 PRO A C 1
ATOM 845 O O . PRO A 1 105 ? -9.528 -8.376 14.279 1.00 82.50 105 PRO A O 1
ATOM 848 N N . GLY A 1 106 ? -11.163 -7.621 15.627 1.00 79.56 106 GLY A N 1
ATOM 849 C CA . GLY A 1 106 ? -10.343 -7.595 16.844 1.00 79.56 106 GLY A CA 1
ATOM 850 C C . GLY A 1 106 ? -9.396 -6.393 16.952 1.00 79.56 106 GLY A C 1
ATOM 851 O O . GLY A 1 106 ? -8.513 -6.387 17.804 1.00 79.56 106 GLY A O 1
ATOM 852 N N . SER A 1 107 ? -9.540 -5.377 16.101 1.00 79.00 107 SER A N 1
ATOM 853 C CA . SER A 1 107 ? -8.814 -4.106 16.198 1.00 79.00 107 SER A CA 1
ATOM 854 C C . SER A 1 107 ? -9.781 -2.927 16.041 1.00 79.00 107 SER A C 1
ATOM 856 O O . SER A 1 107 ? -10.796 -3.059 15.354 1.00 79.00 107 SER A O 1
ATOM 858 N N . PRO A 1 108 ? -9.508 -1.770 16.674 1.00 82.19 108 PRO A N 1
ATOM 859 C CA . PRO A 1 108 ? -10.320 -0.577 16.464 1.00 82.19 108 PRO A CA 1
ATOM 860 C C . PRO A 1 108 ? -10.273 -0.167 14.990 1.00 82.19 108 PRO A C 1
ATOM 862 O O . PRO A 1 108 ? -9.252 -0.352 14.328 1.00 82.19 108 PRO A O 1
ATOM 865 N N . THR A 1 109 ? -11.369 0.399 14.482 1.00 85.06 109 THR A N 1
ATOM 866 C CA . THR A 1 109 ? -11.409 0.970 13.129 1.00 85.06 109 THR A CA 1
ATOM 867 C C . THR A 1 109 ? -10.419 2.125 13.028 1.00 85.06 109 THR A C 1
ATOM 869 O O . THR A 1 109 ? -10.339 2.961 13.930 1.00 85.06 109 THR A O 1
ATOM 872 N N . GLN A 1 110 ? -9.636 2.162 11.951 1.00 84.44 110 GLN A N 1
ATOM 873 C CA . GLN A 1 110 ? -8.575 3.154 11.787 1.00 84.44 110 GLN A CA 1
ATOM 874 C C . GLN A 1 110 ? -8.733 3.930 10.488 1.00 84.44 110 GLN A C 1
ATOM 876 O O . GLN A 1 110 ? -8.924 3.344 9.427 1.00 84.44 110 GLN A O 1
ATOM 881 N N . MET A 1 111 ? -8.559 5.249 10.568 1.00 88.88 111 MET A N 1
ATOM 882 C CA . MET A 1 111 ? -8.533 6.137 9.408 1.00 88.88 111 MET A CA 1
ATOM 883 C C . MET A 1 111 ? -7.118 6.650 9.142 1.00 88.88 111 MET A C 1
ATOM 885 O O . MET A 1 111 ? -6.465 7.217 10.022 1.00 88.88 111 MET A O 1
ATOM 889 N N . TRP A 1 112 ? -6.660 6.485 7.905 1.00 89.31 112 TRP A N 1
ATOM 890 C CA . TRP A 1 112 ? -5.327 6.857 7.446 1.00 89.31 112 TRP A CA 1
ATOM 891 C C . TRP A 1 112 ? -5.417 7.743 6.215 1.00 89.31 112 TRP A C 1
ATOM 893 O O . TRP A 1 112 ? -6.033 7.392 5.217 1.00 89.31 112 TRP A O 1
ATOM 903 N N . ARG A 1 113 ? -4.754 8.891 6.244 1.00 90.44 113 ARG A N 1
ATOM 904 C CA . ARG A 1 113 ? -4.679 9.789 5.099 1.00 90.44 113 ARG A CA 1
ATOM 905 C C . ARG A 1 113 ? -3.498 9.419 4.214 1.00 90.44 113 ARG A C 1
ATOM 907 O O . ARG A 1 113 ? -2.364 9.365 4.683 1.00 90.44 113 ARG A O 1
ATOM 914 N N . ILE A 1 114 ? -3.749 9.236 2.925 1.00 90.38 114 ILE A N 1
ATOM 915 C CA . ILE A 1 114 ? -2.715 9.068 1.911 1.00 90.38 114 ILE A CA 1
ATOM 916 C C . ILE A 1 114 ? -2.168 10.448 1.537 1.00 90.38 114 ILE A C 1
ATOM 918 O O . ILE A 1 114 ? -2.898 11.314 1.044 1.00 90.38 114 ILE A O 1
ATOM 922 N N . VAL A 1 115 ? -0.882 10.665 1.801 1.00 88.25 115 VAL A N 1
ATOM 923 C CA . VAL A 1 115 ? -0.235 11.982 1.658 1.00 88.25 115 VAL A CA 1
ATOM 924 C C . VAL A 1 115 ? 0.384 12.159 0.274 1.00 88.25 115 VAL A C 1
ATOM 926 O O . VAL A 1 115 ? 0.405 13.262 -0.273 1.00 88.25 115 VAL A O 1
ATOM 929 N N . ASN A 1 116 ? 0.884 11.078 -0.318 1.00 86.56 116 ASN A N 1
ATOM 930 C CA . ASN A 1 116 ? 1.561 11.140 -1.603 1.00 86.56 116 ASN A CA 1
ATOM 931 C C . ASN A 1 116 ? 0.597 11.063 -2.788 1.00 86.56 116 ASN A C 1
ATOM 933 O O . ASN A 1 116 ? -0.548 10.625 -2.682 1.00 86.56 116 ASN A O 1
ATOM 937 N N . LYS A 1 117 ? 1.080 11.488 -3.958 1.00 80.62 117 LYS A N 1
ATOM 938 C CA . LYS A 1 117 ? 0.333 11.372 -5.214 1.00 80.62 117 LYS A CA 1
ATOM 939 C C . LYS A 1 117 ? 0.241 9.902 -5.653 1.00 80.62 117 LYS A C 1
ATOM 941 O O . LYS A 1 117 ? 1.189 9.148 -5.429 1.00 80.62 117 LYS A O 1
ATOM 946 N N . PRO A 1 118 ? -0.842 9.506 -6.343 1.00 73.31 118 PRO A N 1
ATOM 947 C CA . PRO A 1 118 ? -0.960 8.170 -6.913 1.00 73.31 118 PRO A CA 1
ATOM 948 C C . PRO A 1 118 ? 0.116 7.969 -7.986 1.00 73.31 118 PRO A C 1
ATOM 950 O O . PRO A 1 118 ? 0.053 8.549 -9.069 1.00 73.31 118 PRO A O 1
ATOM 953 N N . GLY A 1 119 ? 1.125 7.165 -7.654 1.00 66.94 119 GLY A N 1
ATOM 954 C CA . GLY A 1 119 ? 2.271 6.845 -8.517 1.00 66.94 119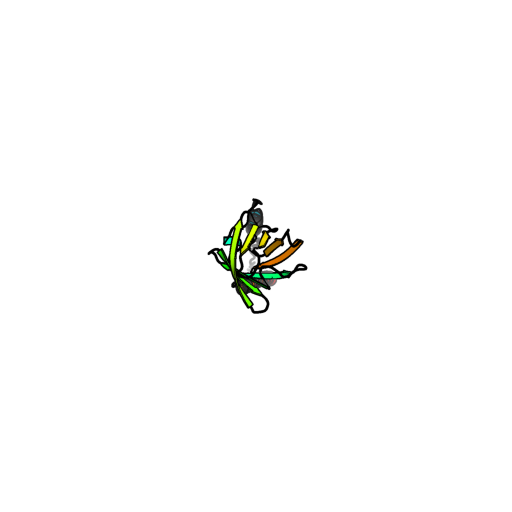 GLY A CA 1
ATOM 955 C C . GLY A 1 119 ? 2.591 5.351 -8.577 1.00 66.94 119 GLY A C 1
ATOM 956 O O . GLY A 1 119 ? 3.600 4.963 -9.159 1.00 66.94 119 GLY A O 1
ATOM 957 N N . GLY A 1 120 ? 1.757 4.511 -7.953 1.00 68.62 120 GLY A N 1
ATOM 958 C CA . GLY A 1 120 ? 1.792 3.049 -8.048 1.00 68.62 120 GLY A CA 1
ATOM 959 C C . GLY A 1 120 ? 3.016 2.350 -7.448 1.00 68.62 120 GLY A C 1
ATOM 960 O O . GLY A 1 120 ? 3.034 1.126 -7.446 1.00 68.62 120 GLY A O 1
ATOM 961 N N . LYS A 1 121 ? 4.023 3.083 -6.959 1.00 82.81 121 LYS A N 1
ATOM 962 C CA . LYS A 1 121 ? 5.246 2.514 -6.369 1.00 82.81 121 LYS A CA 1
ATOM 963 C C . LYS A 1 121 ? 5.321 2.684 -4.860 1.00 82.81 121 LYS A C 1
ATOM 965 O O . LYS A 1 121 ? 5.867 1.821 -4.188 1.00 82.81 121 LYS A O 1
ATOM 970 N N . GLU A 1 122 ? 4.757 3.766 -4.338 1.00 89.06 122 GLU A N 1
ATOM 971 C CA . GLU A 1 122 ? 4.848 4.116 -2.924 1.00 89.06 122 GLU A CA 1
ATOM 972 C C . GLU A 1 122 ? 3.487 4.527 -2.379 1.00 89.06 122 GLU A C 1
ATOM 974 O O . GLU A 1 122 ? 2.683 5.133 -3.093 1.00 89.06 122 GLU A O 1
ATOM 979 N N . LEU A 1 123 ? 3.257 4.221 -1.111 1.00 89.44 123 LEU A N 1
ATOM 980 C CA . LEU A 1 123 ? 2.068 4.568 -0.352 1.00 89.44 123 LEU A CA 1
ATOM 981 C C . LEU A 1 123 ? 2.525 5.173 0.976 1.00 89.44 123 LEU A C 1
ATOM 983 O O . LEU A 1 123 ? 3.127 4.491 1.805 1.00 89.44 123 LEU A O 1
ATOM 987 N N . LEU A 1 124 ? 2.262 6.465 1.154 1.00 89.75 124 LEU A N 1
ATOM 988 C CA . LEU A 1 124 ? 2.582 7.207 2.372 1.00 89.75 124 LEU A CA 1
ATOM 989 C C . LEU A 1 124 ? 1.295 7.453 3.144 1.00 89.75 124 LEU A C 1
ATOM 991 O O . LEU A 1 124 ? 0.440 8.222 2.700 1.00 89.75 124 LEU A O 1
ATOM 995 N N . LEU A 1 125 ? 1.173 6.791 4.289 1.00 89.56 125 LEU A N 1
ATOM 996 C CA . LEU A 1 125 ? 0.016 6.869 5.165 1.00 89.56 125 LEU A CA 1
ATOM 997 C C . LEU A 1 125 ? 0.342 7.721 6.383 1.00 89.56 125 LEU A C 1
ATOM 999 O O . LEU A 1 125 ? 1.372 7.535 7.026 1.00 89.56 125 LEU A O 1
ATOM 1003 N N . HIS A 1 126 ? -0.570 8.617 6.728 1.00 88.81 126 HIS A N 1
ATOM 1004 C CA . HIS A 1 126 ? -0.503 9.432 7.928 1.00 88.81 126 HIS A CA 1
ATOM 1005 C C . HIS A 1 126 ? -1.781 9.267 8.743 1.00 88.81 126 HIS A C 1
ATOM 1007 O O . HIS A 1 126 ? -2.881 9.428 8.216 1.00 88.81 126 HIS A O 1
ATOM 1013 N N . ASN A 1 127 ? -1.643 8.984 10.033 1.00 86.50 127 ASN A N 1
ATOM 1014 C CA . ASN A 1 127 ? -2.767 8.964 10.958 1.00 86.50 127 ASN A CA 1
ATOM 1015 C C . ASN A 1 127 ? -2.700 10.193 11.859 1.00 86.50 127 ASN A C 1
ATOM 1017 O O . ASN A 1 127 ? -1.727 10.385 12.590 1.00 86.50 127 ASN A O 1
ATOM 1021 N N . ARG A 1 128 ? -3.755 11.009 11.806 1.00 82.25 128 ARG A N 1
ATOM 1022 C CA . ARG A 1 128 ? -3.861 12.243 12.587 1.00 82.25 128 ARG A CA 1
ATOM 1023 C C . ARG A 1 128 ? -4.107 11.970 14.071 1.00 82.25 128 ARG A C 1
ATOM 1025 O O . ARG A 1 128 ? -3.557 12.681 14.900 1.00 82.25 128 ARG A O 1
ATOM 1032 N N . ALA A 1 129 ? -4.905 10.955 14.402 1.00 80.38 129 ALA A N 1
ATOM 1033 C CA . ALA A 1 129 ? -5.229 10.612 15.787 1.00 80.38 129 ALA A CA 1
ATOM 1034 C C . ALA A 1 129 ? -4.009 10.058 16.537 1.00 80.38 129 ALA A C 1
ATOM 1036 O O . ALA A 1 129 ? -3.817 10.348 17.711 1.00 80.38 129 ALA A O 1
ATOM 1037 N N . LEU A 1 130 ? -3.163 9.299 15.836 1.00 78.12 130 LEU A N 1
ATOM 1038 C CA . LEU A 1 130 ? -1.947 8.695 16.391 1.00 78.12 130 LEU A CA 1
ATOM 1039 C C . LEU A 1 130 ? -0.681 9.533 16.151 1.00 78.12 130 LEU A C 1
ATOM 1041 O O . LEU A 1 130 ? 0.404 9.114 16.541 1.00 78.12 130 LEU A O 1
ATOM 1045 N N . ASN A 1 131 ? -0.807 10.678 15.470 1.00 83.31 131 ASN A N 1
ATOM 1046 C CA . ASN A 1 131 ? 0.297 11.538 15.040 1.00 83.31 131 ASN A CA 1
ATOM 1047 C C . ASN A 1 131 ? 1.505 10.757 14.477 1.00 83.31 131 ASN A C 1
ATOM 1049 O O . ASN A 1 131 ? 2.652 10.978 14.861 1.00 83.31 131 ASN A O 1
ATOM 1053 N N . THR A 1 132 ? 1.245 9.801 13.583 1.00 84.81 132 THR A N 1
ATOM 1054 C CA . THR A 1 132 ? 2.276 8.894 13.060 1.00 84.81 132 THR A CA 1
ATOM 1055 C C . THR A 1 132 ? 2.200 8.765 11.546 1.00 84.81 132 THR A C 1
ATOM 1057 O O . THR A 1 132 ? 1.183 9.091 10.921 1.00 84.81 132 THR A O 1
ATOM 1060 N N . GLN A 1 133 ? 3.299 8.319 10.944 1.00 87.81 133 GLN A N 1
ATOM 1061 C CA . GLN A 1 133 ? 3.424 8.104 9.509 1.00 87.81 133 GLN A CA 1
ATOM 1062 C C . GLN A 1 133 ? 4.029 6.731 9.231 1.00 87.81 133 GLN A C 1
ATOM 1064 O O . GLN A 1 133 ? 4.846 6.223 9.998 1.00 87.81 133 GLN A O 1
ATOM 1069 N N . ALA A 1 134 ? 3.608 6.126 8.129 1.00 88.31 134 ALA A N 1
ATOM 1070 C CA . ALA A 1 134 ? 4.129 4.856 7.656 1.00 88.31 134 ALA A CA 1
ATOM 1071 C C . ALA A 1 134 ? 4.279 4.899 6.136 1.00 88.31 134 ALA A C 1
ATOM 1073 O O . ALA A 1 134 ? 3.382 5.362 5.421 1.00 88.31 134 ALA A O 1
ATOM 1074 N N . ARG A 1 135 ? 5.410 4.396 5.643 1.00 89.75 135 ARG A N 1
ATOM 1075 C CA . ARG A 1 135 ? 5.705 4.316 4.211 1.00 89.75 135 ARG A CA 1
ATOM 1076 C C . ARG A 1 135 ? 5.746 2.865 3.769 1.00 89.75 135 ARG A C 1
ATOM 1078 O O . ARG A 1 135 ? 6.454 2.048 4.360 1.00 89.75 135 ARG A O 1
ATOM 1085 N N . TYR A 1 136 ? 5.023 2.580 2.693 1.00 90.44 136 TYR A N 1
ATOM 1086 C CA . TYR A 1 136 ? 4.985 1.275 2.055 1.00 90.44 136 TYR A CA 1
ATOM 1087 C C . TYR A 1 136 ? 5.402 1.376 0.593 1.00 90.44 136 TYR A C 1
ATOM 1089 O O . TYR A 1 136 ? 5.093 2.352 -0.093 1.00 90.44 136 TYR A O 1
ATOM 1097 N N . VAL A 1 137 ? 6.058 0.334 0.097 1.00 90.81 137 VAL A N 1
ATOM 1098 C CA . VAL A 1 137 ? 6.457 0.195 -1.305 1.00 90.81 137 VAL A CA 1
ATOM 1099 C C . VAL A 1 137 ? 5.719 -0.979 -1.926 1.00 90.81 137 VAL A C 1
ATOM 1101 O O . VAL A 1 137 ? 5.600 -2.047 -1.320 1.00 90.81 137 VAL A O 1
ATOM 1104 N N . ARG A 1 138 ? 5.209 -0.786 -3.144 1.00 90.12 138 ARG A N 1
ATOM 1105 C CA . ARG A 1 138 ? 4.482 -1.827 -3.870 1.00 90.12 138 ARG A CA 1
ATOM 1106 C C . ARG A 1 138 ? 5.442 -2.937 -4.285 1.00 90.12 138 ARG A C 1
ATOM 1108 O O . ARG A 1 138 ? 6.416 -2.693 -4.996 1.00 90.12 138 ARG A O 1
ATOM 1115 N N . ILE A 1 139 ? 5.135 -4.168 -3.895 1.00 85.69 139 ILE A N 1
ATOM 1116 C CA . ILE A 1 139 ? 5.835 -5.355 -4.376 1.00 85.69 139 ILE A CA 1
ATOM 1117 C C . ILE A 1 139 ? 5.204 -5.756 -5.708 1.00 85.69 139 ILE A C 1
ATOM 1119 O O . ILE A 1 139 ? 4.184 -6.441 -5.779 1.00 85.69 139 ILE A O 1
ATOM 1123 N N . SER A 1 140 ? 5.822 -5.325 -6.798 1.00 71.50 140 SER A N 1
ATOM 1124 C CA . SER A 1 140 ? 5.497 -5.818 -8.133 1.00 71.50 140 SER A CA 1
ATOM 1125 C C . SER A 1 140 ? 6.098 -7.210 -8.329 1.00 71.50 140 SER A C 1
ATOM 1127 O O . SER A 1 140 ? 7.313 -7.334 -8.485 1.00 71.50 140 SER A O 1
ATOM 1129 N N . ARG A 1 141 ? 5.247 -8.245 -8.397 1.00 61.41 141 ARG A N 1
ATOM 1130 C CA . ARG A 1 141 ? 5.654 -9.642 -8.664 1.00 61.41 141 ARG A CA 1
ATOM 1131 C C . ARG A 1 141 ? 6.458 -9.815 -9.974 1.00 61.41 141 ARG A C 1
ATOM 1133 O O . ARG A 1 141 ? 7.132 -10.820 -10.129 1.00 61.41 141 ARG A O 1
ATOM 1140 N N . GLY A 1 142 ? 6.439 -8.832 -10.887 1.00 51.00 142 GLY A N 1
ATOM 1141 C CA . GLY A 1 142 ? 7.153 -8.865 -12.175 1.00 51.00 142 GLY A CA 1
ATOM 1142 C C . GLY A 1 142 ? 8.369 -7.934 -12.335 1.00 51.00 142 GLY A C 1
ATOM 1143 O O . GLY A 1 142 ? 8.993 -7.951 -13.394 1.00 51.00 142 GLY A O 1
ATOM 1144 N N . ALA A 1 143 ? 8.736 -7.109 -11.345 1.00 45.16 143 ALA A N 1
ATOM 1145 C CA . ALA A 1 143 ? 9.814 -6.117 -11.534 1.00 45.16 143 ALA A CA 1
ATOM 1146 C C . ALA A 1 143 ? 11.233 -6.712 -11.525 1.00 45.16 143 ALA A C 1
ATOM 1148 O O . ALA A 1 143 ? 12.160 -6.096 -12.049 1.00 45.16 143 ALA A O 1
ATOM 1149 N N . MET A 1 144 ? 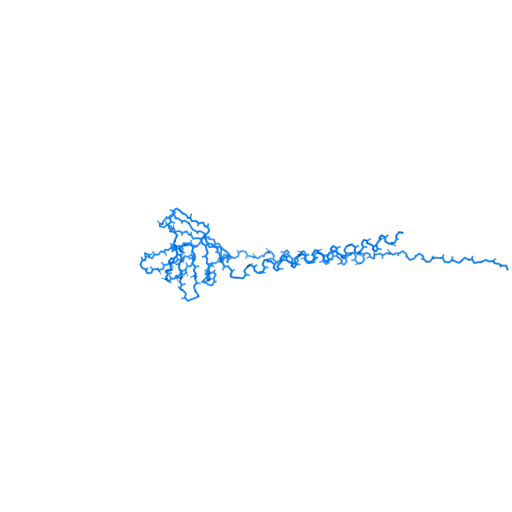11.409 -7.914 -10.973 1.00 47.50 144 MET A N 1
ATOM 1150 C CA . MET A 1 144 ? 12.719 -8.569 -10.936 1.00 47.50 144 MET A CA 1
ATOM 1151 C C . MET A 1 144 ? 13.176 -9.043 -12.329 1.00 47.50 144 MET A C 1
ATOM 1153 O O . MET A 1 144 ? 14.374 -9.084 -12.599 1.00 47.50 144 MET A O 1
ATOM 1157 N N . LEU A 1 145 ? 12.230 -9.332 -13.233 1.00 49.34 145 LEU A N 1
ATOM 1158 C CA . LEU A 1 145 ? 12.510 -9.821 -14.590 1.00 49.34 145 LEU A CA 1
ATOM 1159 C C . LEU A 1 145 ? 12.617 -8.690 -15.625 1.00 49.34 145 LEU A C 1
ATOM 1161 O O . LEU A 1 145 ? 13.434 -8.756 -16.538 1.00 49.34 145 LEU A O 1
ATOM 1165 N N . THR A 1 146 ? 11.832 -7.618 -15.489 1.00 50.00 146 THR A N 1
ATOM 1166 C CA . THR A 1 146 ? 11.857 -6.508 -16.460 1.00 50.00 146 THR A CA 1
ATOM 1167 C C . THR A 1 146 ? 13.057 -5.578 -16.283 1.00 50.00 146 THR A C 1
ATOM 1169 O O . THR A 1 146 ? 13.559 -5.046 -17.273 1.00 50.00 146 THR A O 1
ATOM 1172 N N . GLY A 1 147 ? 13.569 -5.409 -15.058 1.00 51.41 147 GLY A N 1
ATOM 1173 C CA . GLY A 1 147 ? 14.779 -4.618 -14.804 1.00 51.41 147 GLY A CA 1
ATOM 1174 C C . GLY A 1 147 ? 16.045 -5.249 -15.394 1.00 51.41 147 GLY A C 1
ATOM 1175 O O . GLY A 1 147 ? 16.855 -4.553 -16.004 1.00 51.41 147 GLY A O 1
ATOM 1176 N N . THR A 1 148 ? 16.181 -6.571 -15.277 1.00 57.09 148 THR A N 1
ATOM 1177 C CA . THR A 1 148 ? 17.292 -7.348 -15.848 1.00 57.09 148 THR A CA 1
ATOM 1178 C C . THR A 1 148 ? 17.209 -7.414 -17.370 1.00 57.09 148 THR A C 1
ATOM 1180 O O . THR A 1 148 ? 18.195 -7.105 -18.034 1.00 57.09 148 THR A O 1
ATOM 1183 N N . LEU A 1 149 ? 16.032 -7.693 -17.943 1.00 57.03 149 LEU A N 1
ATOM 1184 C CA . LEU A 1 149 ? 15.831 -7.664 -19.400 1.00 57.03 149 LEU A CA 1
ATOM 1185 C C . LEU A 1 149 ? 16.100 -6.276 -20.005 1.00 57.03 149 LEU A C 1
ATOM 1187 O O . LEU A 1 149 ? 16.728 -6.178 -21.057 1.00 57.03 149 LEU A O 1
ATOM 1191 N N . GLY A 1 150 ? 15.685 -5.198 -19.333 1.00 55.94 150 GLY A N 1
ATOM 1192 C CA . GLY A 1 150 ? 15.948 -3.827 -19.783 1.00 55.94 150 GLY A CA 1
ATOM 1193 C C . GLY A 1 150 ? 17.428 -3.432 -19.725 1.00 55.94 150 GLY A C 1
ATOM 1194 O O . GLY A 1 150 ? 17.896 -2.690 -20.589 1.00 55.94 150 GLY A O 1
ATOM 1195 N N . LEU A 1 151 ? 18.174 -3.939 -18.738 1.00 60.75 151 LEU A N 1
ATOM 1196 C CA . LEU A 1 151 ? 19.631 -3.787 -18.654 1.00 60.75 151 LEU A CA 1
ATOM 1197 C C . LEU A 1 151 ? 20.336 -4.562 -19.769 1.00 60.75 151 LEU A C 1
ATOM 1199 O O . LEU A 1 151 ? 21.150 -3.978 -20.477 1.00 60.75 151 LEU A O 1
ATOM 1203 N N . ILE A 1 152 ? 19.959 -5.824 -19.987 1.00 66.88 152 ILE A N 1
ATOM 1204 C CA . ILE A 1 152 ? 20.519 -6.671 -21.049 1.00 66.88 152 ILE A CA 1
ATOM 1205 C C . ILE A 1 152 ? 20.281 -6.038 -22.425 1.00 66.88 152 ILE A C 1
ATOM 1207 O O . ILE A 1 152 ? 21.214 -5.926 -23.219 1.00 66.88 152 ILE A O 1
ATOM 1211 N N . LEU A 1 153 ? 19.066 -5.551 -22.697 1.00 72.00 153 LEU A N 1
ATOM 1212 C CA . LEU A 1 153 ? 18.744 -4.916 -23.975 1.00 72.00 153 LEU A CA 1
ATOM 1213 C C . LEU A 1 153 ? 19.572 -3.641 -24.207 1.00 72.00 153 LEU A C 1
ATOM 1215 O O . LEU A 1 153 ? 20.090 -3.433 -25.303 1.00 72.00 153 LEU A O 1
ATOM 1219 N N . LYS A 1 154 ? 19.752 -2.811 -23.170 1.00 70.00 154 LYS A N 1
ATOM 1220 C CA . LYS A 1 154 ? 20.622 -1.624 -23.242 1.00 70.00 154 LYS A CA 1
ATOM 1221 C C . LYS A 1 154 ? 22.080 -2.004 -23.499 1.00 70.00 154 LYS A C 1
ATOM 1223 O O . LYS A 1 154 ? 22.725 -1.369 -24.330 1.00 70.00 154 LYS A O 1
ATOM 1228 N N . SER A 1 155 ? 22.583 -3.045 -22.839 1.00 69.25 155 SER A N 1
ATOM 1229 C CA . SER A 1 155 ? 23.944 -3.546 -23.047 1.00 69.25 155 SER A CA 1
ATOM 1230 C C . SER A 1 155 ? 24.158 -4.051 -24.477 1.00 69.25 155 SER A C 1
ATOM 1232 O O . SER A 1 155 ? 25.167 -3.711 -25.087 1.00 69.25 155 SER A O 1
ATOM 1234 N N . ILE A 1 156 ? 23.196 -4.783 -25.051 1.00 77.38 156 ILE A N 1
ATOM 1235 C CA . ILE A 1 156 ? 23.274 -5.281 -26.436 1.00 77.38 156 ILE A CA 1
ATOM 1236 C C . ILE A 1 156 ? 23.345 -4.123 -27.440 1.00 77.38 156 ILE A C 1
ATOM 1238 O O . ILE A 1 156 ? 24.160 -4.160 -28.360 1.00 77.38 156 ILE A O 1
ATOM 1242 N N . VAL A 1 157 ? 22.544 -3.068 -27.249 1.00 78.62 157 VAL A N 1
ATOM 1243 C CA . VAL A 1 157 ? 22.564 -1.882 -28.125 1.00 78.62 157 VAL A CA 1
ATOM 1244 C C . VAL A 1 157 ? 23.918 -1.169 -28.073 1.00 78.62 157 VAL A C 1
ATOM 1246 O O . VAL A 1 157 ? 24.441 -0.785 -29.119 1.00 78.62 157 VAL A O 1
ATOM 1249 N N . ILE A 1 158 ? 24.515 -1.031 -26.884 1.00 78.94 158 ILE A N 1
ATOM 1250 C CA . ILE A 1 158 ? 25.845 -0.420 -26.724 1.00 78.94 158 ILE A CA 1
ATOM 1251 C C . ILE A 1 158 ? 26.917 -1.270 -27.414 1.00 78.94 158 ILE A C 1
ATOM 1253 O O . ILE A 1 158 ? 27.729 -0.728 -28.160 1.00 78.94 158 ILE A O 1
ATOM 1257 N N . ILE A 1 159 ? 26.898 -2.593 -27.224 1.00 80.31 159 ILE A N 1
ATOM 1258 C CA . ILE A 1 159 ? 27.856 -3.509 -27.864 1.00 80.31 159 ILE A CA 1
ATOM 1259 C C . ILE A 1 159 ? 27.741 -3.433 -29.392 1.00 80.31 159 ILE A C 1
ATOM 1261 O O . ILE A 1 159 ? 28.756 -3.327 -30.079 1.00 80.31 159 ILE A O 1
ATOM 1265 N N . ALA A 1 160 ? 26.519 -3.417 -29.932 1.00 79.00 160 ALA A N 1
ATOM 1266 C CA . ALA A 1 160 ? 26.290 -3.282 -31.369 1.00 79.00 160 ALA A CA 1
ATOM 1267 C C . ALA A 1 160 ? 26.808 -1.940 -31.918 1.00 79.00 160 ALA A C 1
ATOM 1269 O O . ALA A 1 160 ? 27.442 -1.911 -32.972 1.00 79.00 160 ALA A O 1
ATOM 1270 N N . LEU A 1 161 ? 26.595 -0.839 -31.190 1.00 81.56 161 LEU A N 1
ATOM 1271 C CA . LEU A 1 161 ? 27.121 0.484 -31.544 1.00 81.56 161 LEU A CA 1
ATOM 1272 C C . LEU A 1 161 ? 28.651 0.516 -31.553 1.00 81.56 161 LEU A C 1
ATOM 1274 O O . LEU A 1 161 ? 29.238 1.030 -32.503 1.00 81.56 161 LEU A O 1
ATOM 1278 N N . VAL A 1 162 ? 29.297 -0.064 -30.540 1.00 82.56 162 VAL A N 1
ATOM 1279 C CA . VAL A 1 162 ? 30.764 -0.162 -30.473 1.00 82.56 162 VAL A CA 1
ATOM 1280 C C . VAL A 1 162 ? 31.302 -1.009 -31.624 1.00 82.56 162 VAL A C 1
ATOM 1282 O O . VAL A 1 162 ? 32.287 -0.626 -32.249 1.00 82.56 162 VAL A O 1
ATOM 1285 N N . PHE A 1 163 ? 30.639 -2.116 -31.961 1.00 81.94 163 PHE A N 1
ATOM 1286 C CA . PHE A 1 163 ? 31.051 -2.972 -33.073 1.00 81.94 163 PHE A CA 1
ATOM 1287 C C . PHE A 1 163 ? 30.932 -2.261 -34.429 1.00 81.94 163 PHE A C 1
ATOM 1289 O O . PHE A 1 163 ? 31.837 -2.344 -35.260 1.00 81.94 163 PHE A O 1
ATOM 1296 N N . LEU A 1 164 ? 29.844 -1.516 -34.645 1.00 79.38 164 LEU A N 1
ATOM 1297 C CA . LEU A 1 164 ? 29.669 -0.694 -35.844 1.00 79.38 164 LEU A CA 1
ATOM 1298 C C . LEU A 1 164 ? 30.709 0.429 -35.922 1.00 79.38 164 LEU A C 1
ATOM 1300 O O . LEU A 1 164 ? 31.251 0.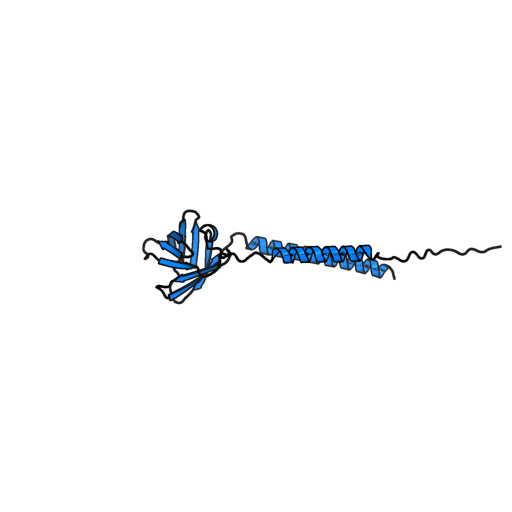672 -36.999 1.00 79.38 164 LEU A O 1
ATOM 1304 N N . LEU A 1 165 ? 31.024 1.073 -34.794 1.00 80.62 165 LEU A N 1
ATOM 1305 C CA . LEU A 1 165 ? 32.050 2.112 -34.717 1.00 80.62 165 LEU A CA 1
ATOM 1306 C C . LEU A 1 165 ? 33.443 1.544 -35.018 1.00 80.62 165 LEU A C 1
ATOM 1308 O O . LEU A 1 165 ? 34.173 2.120 -35.818 1.00 80.62 165 LEU A O 1
ATOM 1312 N N . TYR A 1 166 ? 33.790 0.400 -34.425 1.00 78.44 166 TYR A N 1
ATOM 1313 C CA . TYR A 1 166 ? 35.047 -0.300 -34.686 1.00 78.44 166 TYR A CA 1
ATOM 1314 C C . TYR A 1 166 ? 35.174 -0.678 -36.162 1.00 78.44 166 TYR A C 1
ATOM 1316 O O . TYR A 1 166 ? 36.191 -0.388 -36.785 1.00 78.44 166 TYR A O 1
ATOM 1324 N N . ARG A 1 167 ? 34.121 -1.259 -36.751 1.00 73.94 167 ARG A N 1
ATOM 1325 C CA . ARG A 1 167 ? 34.108 -1.617 -38.174 1.00 73.94 167 ARG A CA 1
ATOM 1326 C C . ARG A 1 167 ? 34.256 -0.390 -39.071 1.00 73.94 167 ARG A C 1
ATOM 1328 O O . ARG A 1 167 ? 34.936 -0.464 -40.088 1.00 73.94 167 ARG A O 1
ATOM 1335 N N . PHE A 1 168 ? 33.634 0.727 -38.704 1.00 74.88 168 PHE A N 1
ATOM 1336 C CA . PHE A 1 168 ? 33.785 1.986 -39.423 1.00 74.88 168 PHE A CA 1
ATOM 1337 C C . PHE A 1 168 ? 35.220 2.523 -39.326 1.00 74.88 168 PHE A C 1
ATOM 1339 O O . PHE A 1 168 ? 35.801 2.865 -40.348 1.00 74.88 168 PHE A O 1
ATOM 1346 N N . LEU A 1 169 ? 35.816 2.534 -38.131 1.00 72.94 169 LEU A N 1
ATOM 1347 C CA . LEU A 1 169 ? 37.207 2.946 -37.908 1.00 72.94 169 LEU A CA 1
ATOM 1348 C C . LEU A 1 169 ? 38.206 2.067 -38.662 1.00 72.94 169 LEU A C 1
ATOM 1350 O O . LEU A 1 169 ? 39.092 2.604 -39.315 1.00 72.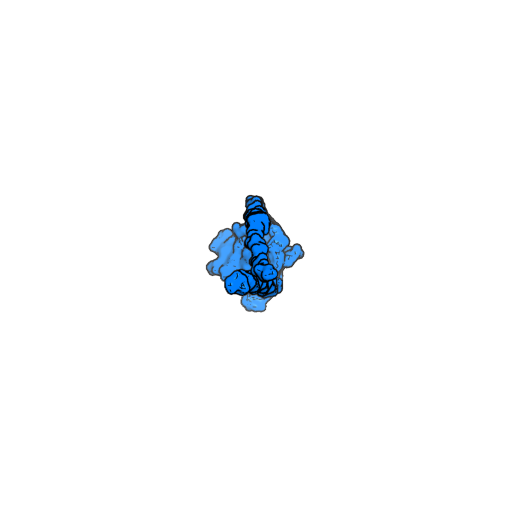94 169 LEU A O 1
ATOM 1354 N N . ALA A 1 170 ? 38.041 0.744 -38.622 1.00 71.56 170 ALA A N 1
ATOM 1355 C CA . ALA A 1 170 ? 38.882 -0.190 -39.367 1.00 71.56 170 ALA A CA 1
ATOM 1356 C C . ALA A 1 170 ? 38.808 0.077 -40.878 1.00 71.56 170 ALA A C 1
ATOM 1358 O O . ALA A 1 170 ? 39.833 0.166 -41.538 1.00 71.56 170 ALA A O 1
ATOM 1359 N N . HIS A 1 171 ? 37.605 0.313 -41.405 1.00 62.94 171 HIS A N 1
ATOM 1360 C CA . HIS A 1 171 ? 37.415 0.628 -42.819 1.00 62.94 171 HIS A CA 1
ATOM 1361 C C . HIS A 1 171 ? 37.950 2.021 -43.203 1.00 62.94 171 HIS A C 1
ATOM 1363 O O . HIS A 1 171 ? 38.286 2.248 -44.360 1.00 62.94 171 HIS A O 1
ATOM 1369 N N . VAL A 1 172 ? 38.010 2.976 -42.272 1.00 64.81 172 VAL A N 1
ATOM 1370 C CA . VAL A 1 172 ? 38.622 4.294 -42.515 1.00 64.81 172 VAL A CA 1
ATOM 1371 C C . VAL A 1 172 ? 40.152 4.214 -42.448 1.00 64.81 172 VAL A C 1
ATOM 1373 O O . VAL A 1 172 ? 40.810 4.890 -43.227 1.00 64.81 172 VAL A O 1
ATOM 1376 N N . LEU A 1 173 ? 40.706 3.372 -41.571 1.00 59.56 173 LEU A N 1
ATOM 1377 C CA . LEU A 1 173 ? 42.151 3.170 -41.403 1.00 59.56 173 LEU A CA 1
ATOM 1378 C C . LEU A 1 173 ? 42.773 2.244 -42.462 1.00 59.56 173 LEU A C 1
ATOM 1380 O O . LEU A 1 173 ? 43.943 2.402 -42.773 1.00 59.56 173 LEU A O 1
ATOM 1384 N N . GLU A 1 174 ? 42.016 1.313 -43.052 1.00 53.94 174 GLU A N 1
ATOM 1385 C CA . GLU A 1 174 ? 42.462 0.512 -44.213 1.00 53.94 174 GLU A CA 1
ATOM 1386 C C . GLU A 1 174 ? 42.577 1.331 -45.513 1.00 53.94 174 GLU A C 1
ATOM 1388 O O . GLU A 1 174 ? 43.002 0.801 -46.538 1.00 53.94 174 GLU A O 1
ATOM 1393 N N . PHE A 1 175 ? 42.174 2.605 -45.495 1.00 50.22 175 PHE A N 1
ATOM 1394 C CA . PHE A 1 175 ? 42.234 3.511 -46.643 1.00 50.22 175 PHE A CA 1
ATOM 1395 C C . PHE A 1 175 ? 43.374 4.547 -46.578 1.00 50.22 175 PHE A C 1
ATOM 1397 O O . PHE A 1 175 ? 43.352 5.475 -47.390 1.00 50.22 175 PHE A O 1
ATOM 1404 N N . ASP A 1 176 ? 44.354 4.378 -45.680 1.00 42.25 176 ASP A N 1
ATOM 1405 C CA . ASP A 1 176 ? 45.662 5.062 -45.756 1.00 42.25 176 ASP A CA 1
ATOM 1406 C C . ASP A 1 176 ? 46.717 4.195 -46.468 1.00 42.25 176 ASP A C 1
ATOM 1408 O O . ASP A 1 176 ? 46.887 3.013 -46.086 1.00 42.25 176 ASP A O 1
#

Radius of gyration: 30.42 Å; chains: 1; bounding box: 71×32×98 Å

Sequence (176 aa):
MNDKRVNAGCRRNGLSNKMLNRWIALMVTILSCMLLYSCGKHQRRYWRTRDLVGVWKLTERGSLTPPLGNQCEFGEDGTVRVVEDGRVRAGTYRLERNELELVIPGSPTQMWRIVNKPGGKELLLHNRALNTQARYVRISRGAMLTGTLGLILKSIVIIALVFLLYRFLAHVLEFD

pLDDT: mean 73.25, std 17.27, range [37.56, 94.12]

Secondary structure (DSSP, 8-state):
----------------HHHHHHHHHHHHHHHHHHHHTT------PPP-HHHH-EEEEEEEE-SS--TTBSEEEE-TTSEEEEEETTEEEEEEEEEETTEEEEE-TTS--EEEEE-S---SSEEEEEETTTTEEEEEEEE-TTHHHHHHHHHHHHHHHHHHHHHHHHHHHHHHHTT-